Protein AF-A0A835R0I1-F1 (afdb_monomer_lite)

Sequence (153 aa):
MVRPHQVMLLQGRKLNYQVKEPNAEEEQQYVTLIRFTTDNPEGKATALLNWKLQAVEFLPEEDAVLVLLLNMAILRTISRIRREDVGDLLSRRRVREVGPGIRDWGSVILPSSSYHQFPHCKPWYWSKADEVLASAEANDWRSLNHRYTNIYG

Structure (mmCIF, N/CA/C/O backbone):
data_AF-A0A835R0I1-F1
#
_entry.id   AF-A0A835R0I1-F1
#
loop_
_atom_site.group_PDB
_atom_site.id
_atom_site.type_symbol
_atom_site.label_atom_id
_atom_site.label_alt_id
_atom_site.label_comp_id
_atom_site.label_asym_id
_atom_site.label_entity_id
_atom_site.label_seq_id
_atom_site.pdbx_PDB_ins_code
_atom_site.Cartn_x
_atom_site.Cartn_y
_atom_site.Cartn_z
_atom_site.occupancy
_atom_site.B_iso_or_equiv
_atom_site.auth_seq_id
_atom_site.auth_comp_id
_atom_site.auth_asym_id
_atom_site.auth_atom_id
_atom_site.pdbx_PDB_model_num
ATOM 1 N N . MET A 1 1 ? -2.301 -32.724 -7.201 1.00 49.56 1 MET A N 1
ATOM 2 C CA . MET A 1 1 ? -3.385 -31.721 -7.122 1.00 49.56 1 MET A CA 1
ATOM 3 C C . MET A 1 1 ? -2.729 -30.372 -6.851 1.00 49.56 1 MET A C 1
ATOM 5 O O . MET A 1 1 ? -2.241 -30.164 -5.749 1.00 49.56 1 MET A O 1
ATOM 9 N N . VAL A 1 2 ? -2.576 -29.527 -7.873 1.00 56.44 2 VAL A N 1
ATOM 10 C CA . VAL A 1 2 ? -1.925 -28.209 -7.742 1.00 56.44 2 VAL A CA 1
ATOM 11 C C . VAL A 1 2 ? -2.930 -27.267 -7.082 1.00 56.44 2 VAL A C 1
ATOM 13 O O . VAL A 1 2 ? -4.041 -27.121 -7.589 1.00 56.44 2 VAL A O 1
ATOM 16 N N . ARG A 1 3 ? -2.591 -26.681 -5.928 1.00 57.00 3 ARG A N 1
ATOM 17 C CA . ARG A 1 3 ? -3.447 -25.656 -5.314 1.00 57.00 3 ARG A CA 1
ATOM 18 C C . ARG A 1 3 ? -3.450 -24.422 -6.231 1.00 57.00 3 ARG A C 1
ATOM 20 O O . ARG A 1 3 ? -2.374 -24.029 -6.683 1.00 57.00 3 ARG A O 1
ATOM 27 N N . PRO A 1 4 ? -4.614 -23.825 -6.541 1.00 62.19 4 PRO A N 1
ATOM 28 C CA . PRO A 1 4 ? -4.648 -22.567 -7.278 1.00 62.19 4 PRO A CA 1
ATOM 29 C C . PRO A 1 4 ? -3.855 -21.505 -6.508 1.00 62.19 4 PRO A C 1
ATOM 31 O O . PRO A 1 4 ? -3.878 -21.494 -5.277 1.00 62.19 4 PRO A O 1
ATOM 34 N N . HIS A 1 5 ? -3.147 -20.633 -7.231 1.00 73.19 5 HIS A N 1
ATOM 35 C CA . HIS A 1 5 ? -2.429 -19.510 -6.628 1.00 73.19 5 HIS A CA 1
ATOM 36 C C . HIS A 1 5 ? -3.460 -18.594 -5.968 1.00 73.19 5 HIS A C 1
ATOM 38 O O . HIS A 1 5 ? -4.205 -17.888 -6.648 1.00 73.19 5 HIS A O 1
ATOM 44 N N . GLN A 1 6 ? -3.552 -18.672 -4.644 1.00 88.62 6 GLN A N 1
ATOM 45 C CA . GLN A 1 6 ? -4.536 -17.935 -3.868 1.00 88.62 6 GLN A CA 1
ATOM 46 C C . GLN A 1 6 ? -3.934 -16.605 -3.426 1.00 88.62 6 GLN A C 1
ATOM 48 O O . GLN A 1 6 ? -2.753 -16.512 -3.090 1.00 88.62 6 GLN A O 1
ATOM 53 N N . VAL A 1 7 ? -4.767 -15.572 -3.423 1.00 91.62 7 VAL A N 1
ATOM 54 C CA . VAL A 1 7 ? -4.408 -14.233 -2.967 1.00 91.62 7 VAL A CA 1
ATOM 55 C C . VAL A 1 7 ? -5.367 -13.842 -1.853 1.00 91.62 7 VAL A C 1
ATOM 57 O O . VAL A 1 7 ? -6.566 -14.110 -1.944 1.00 91.62 7 VAL A O 1
ATOM 60 N N . MET A 1 8 ? -4.846 -13.225 -0.798 1.00 94.06 8 MET A N 1
ATOM 61 C CA . MET A 1 8 ? -5.626 -12.759 0.342 1.00 94.06 8 MET A CA 1
ATOM 62 C C . MET A 1 8 ? -5.250 -11.325 0.697 1.00 94.06 8 MET A C 1
ATOM 64 O O . MET A 1 8 ? -4.084 -10.943 0.644 1.00 94.06 8 MET A O 1
ATOM 68 N N . LEU A 1 9 ? -6.257 -10.543 1.079 1.00 94.75 9 LEU A N 1
ATOM 69 C CA . LEU A 1 9 ? -6.096 -9.193 1.606 1.00 94.75 9 LEU A CA 1
ATOM 70 C C . LEU A 1 9 ? -6.449 -9.207 3.084 1.00 94.75 9 LEU A C 1
ATOM 72 O O . LEU A 1 9 ? -7.563 -9.582 3.445 1.00 94.75 9 LEU A O 1
ATOM 76 N N . LEU A 1 10 ? -5.509 -8.795 3.929 1.00 95.62 10 LEU A N 1
ATOM 77 C CA . LEU A 1 10 ? -5.726 -8.670 5.365 1.00 95.62 10 LEU A CA 1
ATOM 78 C C . LEU A 1 10 ? -5.619 -7.213 5.791 1.00 95.62 10 LEU A C 1
ATOM 80 O O . LEU A 1 10 ? -4.704 -6.509 5.381 1.00 95.62 10 LEU A O 1
ATOM 84 N N . GLN A 1 11 ? -6.532 -6.775 6.653 1.00 95.19 11 GLN A N 1
ATOM 85 C CA . GLN A 1 11 ? -6.436 -5.461 7.280 1.00 95.19 11 GLN A CA 1
ATOM 86 C C . GLN A 1 11 ? -5.249 -5.411 8.251 1.00 95.19 11 GLN A C 1
ATOM 88 O O . GLN A 1 11 ? -5.012 -6.360 9.005 1.00 95.19 11 GLN A O 1
ATOM 93 N N . GLY A 1 12 ? -4.546 -4.281 8.260 1.00 95.44 12 GLY A N 1
ATOM 94 C CA . GLY A 1 12 ? -3.348 -4.047 9.056 1.00 95.44 12 GLY A CA 1
ATOM 95 C C . GLY A 1 12 ? -2.070 -4.516 8.376 1.00 95.44 12 GLY A C 1
ATOM 96 O O . GLY A 1 12 ? -2.080 -5.162 7.326 1.00 95.44 12 GLY A O 1
ATOM 97 N N . ARG A 1 13 ? -0.954 -4.204 9.023 1.00 95.19 13 ARG A N 1
ATOM 98 C CA . ARG A 1 13 ? 0.379 -4.695 8.707 1.00 95.19 13 ARG A CA 1
ATOM 99 C C . ARG A 1 13 ? 0.536 -6.106 9.262 1.00 95.19 13 ARG A C 1
ATOM 101 O O . ARG A 1 13 ? 0.409 -6.336 10.467 1.00 95.19 13 ARG A O 1
ATOM 108 N N . LYS A 1 14 ? 0.770 -7.073 8.378 1.00 92.44 14 LYS A N 1
ATOM 109 C CA . LYS A 1 14 ? 0.873 -8.499 8.721 1.00 92.44 14 LYS A CA 1
ATOM 110 C C . LYS A 1 14 ? 2.203 -9.077 8.265 1.00 92.44 14 LYS A C 1
ATOM 112 O O . LYS A 1 14 ? 2.875 -8.509 7.405 1.00 92.44 14 LYS A O 1
ATOM 117 N N . LEU A 1 15 ? 2.544 -10.239 8.825 1.00 90.00 15 LEU A N 1
ATOM 118 C CA . LEU A 1 15 ? 3.772 -10.970 8.512 1.00 90.00 15 LEU A CA 1
ATOM 119 C C . LEU A 1 15 ? 4.994 -10.053 8.692 1.00 90.00 15 LEU A C 1
ATOM 121 O O . LEU A 1 15 ? 5.167 -9.463 9.755 1.00 90.00 15 LEU A O 1
ATOM 125 N N . ASN A 1 16 ? 5.797 -9.881 7.644 1.00 88.75 16 ASN A N 1
ATOM 126 C CA . ASN A 1 16 ? 7.037 -9.106 7.668 1.00 88.75 16 ASN A CA 1
ATOM 127 C C . ASN A 1 16 ? 6.827 -7.616 7.980 1.00 88.75 16 ASN A C 1
ATOM 129 O O . ASN A 1 16 ? 7.766 -6.946 8.396 1.00 88.75 16 ASN A O 1
ATOM 133 N N . TYR A 1 17 ? 5.608 -7.101 7.804 1.00 89.00 17 TYR A N 1
ATOM 134 C CA . TYR A 1 17 ? 5.268 -5.709 8.094 1.00 89.00 17 TYR A CA 1
ATOM 135 C C . TYR A 1 17 ? 4.786 -5.485 9.532 1.00 89.00 17 TYR A C 1
ATOM 137 O O . TYR A 1 17 ? 4.568 -4.344 9.938 1.00 89.00 17 TYR A O 1
ATOM 145 N N . GLN A 1 18 ? 4.577 -6.557 10.300 1.00 91.50 18 GLN A N 1
ATOM 146 C CA . GLN A 1 18 ? 3.969 -6.483 11.621 1.00 91.50 18 GLN A CA 1
ATOM 147 C C . GLN A 1 18 ? 4.847 -5.710 12.617 1.00 91.50 18 GLN A C 1
ATOM 149 O O . GLN A 1 18 ? 6.050 -5.936 12.729 1.00 91.50 18 GLN A O 1
ATOM 154 N N . VAL A 1 19 ? 4.221 -4.809 13.377 1.00 91.56 19 VAL A N 1
ATOM 155 C CA . VAL A 1 19 ? 4.886 -3.975 14.389 1.00 91.56 19 VAL A CA 1
ATOM 156 C C . VAL A 1 19 ? 4.622 -4.523 15.792 1.00 91.56 19 VAL A C 1
ATOM 158 O O . VAL A 1 19 ? 3.563 -5.093 16.047 1.00 91.56 19 VAL A O 1
ATOM 161 N N . LYS A 1 20 ? 5.597 -4.364 16.702 1.00 87.75 20 LYS A N 1
ATOM 162 C CA . LYS A 1 20 ? 5.546 -4.889 18.081 1.00 87.75 20 LYS A CA 1
ATOM 163 C C . LYS A 1 20 ? 4.400 -4.301 18.909 1.00 87.75 20 LYS A C 1
ATOM 165 O O . LYS A 1 20 ? 3.741 -5.035 19.633 1.00 87.75 20 LYS A O 1
ATOM 170 N N . GLU A 1 21 ? 4.160 -3.000 18.773 1.00 88.88 21 GLU A N 1
ATOM 171 C CA . GLU A 1 21 ? 3.109 -2.265 19.483 1.00 88.88 21 GLU A CA 1
ATOM 172 C C . GLU A 1 21 ? 2.207 -1.568 18.456 1.00 88.88 21 GLU A C 1
ATOM 174 O O . GLU A 1 21 ? 2.445 -0.417 18.090 1.00 88.88 21 GLU A O 1
ATOM 179 N N . PRO A 1 22 ? 1.219 -2.284 17.893 1.00 86.19 22 PRO A N 1
ATOM 180 C CA . PRO A 1 22 ? 0.356 -1.723 16.869 1.00 86.19 22 PRO A CA 1
ATOM 181 C C . PRO A 1 22 ? -0.692 -0.794 17.488 1.00 86.19 22 PRO A C 1
ATOM 183 O O . PRO A 1 22 ? -1.492 -1.207 18.328 1.00 86.19 22 PRO A O 1
ATOM 186 N N . ASN A 1 23 ? -0.748 0.447 17.011 1.00 92.44 23 ASN A N 1
ATOM 187 C CA . ASN A 1 23 ? -1.880 1.324 17.274 1.00 92.44 23 ASN A CA 1
ATOM 188 C C . ASN A 1 23 ? -3.071 0.894 16.400 1.00 92.44 23 ASN A C 1
ATOM 190 O O . ASN A 1 23 ? -2.994 0.930 15.171 1.00 92.44 23 ASN A O 1
ATOM 194 N N . ALA A 1 24 ? -4.183 0.502 17.025 1.00 90.88 24 ALA A N 1
ATOM 195 C CA . ALA A 1 24 ? -5.358 -0.016 16.325 1.00 90.88 24 ALA A CA 1
ATOM 196 C C . ALA A 1 24 ? -5.930 0.964 15.283 1.00 90.88 24 ALA A C 1
ATOM 198 O O . ALA A 1 24 ? -6.395 0.530 14.229 1.00 90.88 24 ALA A O 1
ATOM 199 N N . GLU A 1 25 ? -5.878 2.272 15.540 1.00 90.00 25 GLU A N 1
ATOM 200 C CA . GLU A 1 25 ? -6.372 3.290 14.602 1.00 90.00 25 GLU A CA 1
ATOM 201 C C . GLU A 1 25 ? -5.454 3.471 13.387 1.00 90.00 25 GLU A C 1
ATOM 203 O O . GLU A 1 25 ? -5.914 3.765 12.279 1.00 90.00 25 GLU A O 1
ATOM 208 N N . GLU A 1 26 ? -4.150 3.278 13.578 1.00 90.94 26 GLU A N 1
ATOM 209 C C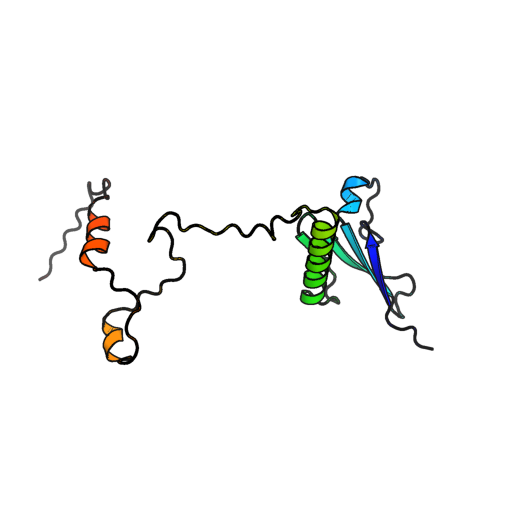A . GLU A 1 26 ? -3.172 3.302 12.492 1.00 90.94 26 GLU A CA 1
ATOM 210 C C . GLU A 1 26 ? -3.279 2.037 11.647 1.00 90.94 26 GLU A C 1
ATOM 212 O O . GLU A 1 26 ? -3.327 2.125 10.424 1.00 90.94 26 GLU A O 1
ATOM 217 N N . GLU A 1 27 ? -3.402 0.865 12.274 1.00 94.12 27 GLU A N 1
ATOM 218 C CA . GLU A 1 27 ? -3.528 -0.417 11.575 1.00 94.12 27 GLU A CA 1
ATOM 219 C C . GLU A 1 27 ? -4.744 -0.470 10.643 1.00 94.12 27 GLU A C 1
ATOM 221 O O . GLU A 1 27 ? -4.680 -1.083 9.578 1.00 94.12 27 GLU A O 1
ATOM 226 N N . GLN A 1 28 ? -5.837 0.226 10.972 1.00 92.88 28 GLN A N 1
ATOM 227 C CA . GLN A 1 28 ? -7.003 0.324 10.086 1.00 92.88 28 GLN A CA 1
ATOM 228 C C . GLN A 1 28 ? -6.683 0.949 8.721 1.00 92.88 28 GLN A C 1
ATOM 230 O O . GLN A 1 28 ? -7.417 0.710 7.759 1.00 92.88 28 GLN A O 1
ATOM 235 N N . GLN A 1 29 ? -5.619 1.749 8.637 1.00 93.56 29 GLN A N 1
ATOM 236 C CA . GLN A 1 29 ? -5.193 2.456 7.428 1.00 93.56 29 GLN A CA 1
ATOM 237 C C . GLN A 1 29 ? -4.365 1.569 6.493 1.00 93.56 29 GLN A C 1
ATOM 239 O O . GLN A 1 29 ? -4.163 1.923 5.332 1.00 93.56 29 GLN A O 1
ATOM 244 N N . TYR A 1 30 ? -3.914 0.416 6.989 1.00 96.00 30 TYR A N 1
ATOM 245 C CA . TYR A 1 30 ? -3.079 -0.518 6.252 1.00 96.00 30 TYR A CA 1
ATOM 246 C C . TYR A 1 30 ? -3.873 -1.725 5.754 1.00 96.00 30 TYR A C 1
ATOM 248 O O . TYR A 1 30 ? -4.817 -2.196 6.393 1.00 96.00 30 TYR A O 1
ATOM 256 N N . VAL A 1 31 ? -3.455 -2.257 4.612 1.00 96.94 31 VAL A N 1
ATOM 257 C CA . VAL A 1 31 ? -3.897 -3.540 4.065 1.00 96.94 31 VAL A CA 1
ATOM 258 C C . VAL A 1 31 ? -2.667 -4.284 3.559 1.00 96.94 31 VAL A C 1
ATOM 260 O O . VAL A 1 31 ? -1.871 -3.724 2.814 1.00 96.94 31 VAL A O 1
ATOM 263 N N . THR A 1 32 ? -2.510 -5.545 3.949 1.00 97.31 32 THR A N 1
ATOM 264 C CA . THR A 1 32 ? -1.429 -6.425 3.494 1.00 97.31 32 THR A CA 1
ATOM 265 C C . THR A 1 32 ? -1.956 -7.397 2.438 1.00 97.31 32 THR A C 1
ATOM 267 O O . THR A 1 32 ? -2.953 -8.087 2.668 1.00 97.31 32 THR A O 1
ATOM 270 N N . LEU A 1 33 ? -1.271 -7.478 1.296 1.00 95.56 33 LEU A N 1
ATOM 271 C CA . LEU A 1 33 ? -1.484 -8.471 0.244 1.00 95.56 33 LEU A CA 1
ATOM 272 C C . LEU A 1 33 ? -0.620 -9.703 0.518 1.00 95.56 33 LEU A C 1
ATOM 274 O O . LEU A 1 33 ? 0.594 -9.592 0.689 1.00 95.56 33 LEU A O 1
ATOM 278 N N . ILE A 1 34 ? -1.249 -10.876 0.542 1.00 95.25 34 ILE A N 1
ATOM 279 C CA . ILE A 1 34 ? -0.593 -12.156 0.808 1.00 95.25 34 ILE A CA 1
ATOM 280 C C . ILE A 1 34 ? -0.838 -13.100 -0.364 1.00 95.25 34 ILE A C 1
ATOM 282 O O . ILE A 1 34 ? -1.988 -13.335 -0.746 1.00 95.25 34 ILE A O 1
ATOM 286 N N . ARG A 1 35 ? 0.238 -13.675 -0.907 1.00 92.44 35 ARG A N 1
ATOM 287 C CA . ARG A 1 35 ? 0.178 -14.720 -1.934 1.00 92.44 35 ARG A CA 1
ATOM 288 C C . ARG A 1 35 ? 0.523 -16.080 -1.360 1.00 92.44 35 ARG A C 1
ATOM 290 O O . ARG A 1 35 ? 1.533 -16.236 -0.680 1.00 92.44 35 ARG A O 1
ATOM 297 N N . PHE A 1 36 ? -0.286 -17.069 -1.710 1.00 91.62 36 PHE A N 1
ATOM 298 C CA . PHE A 1 36 ? -0.040 -18.473 -1.415 1.00 91.62 36 PHE A CA 1
ATOM 299 C C . PHE A 1 36 ? 0.473 -19.157 -2.678 1.00 91.62 36 PHE A C 1
ATOM 301 O O . PHE A 1 36 ? -0.224 -19.210 -3.697 1.00 91.62 36 PHE A O 1
ATOM 308 N N . THR A 1 37 ? 1.696 -19.672 -2.608 1.00 89.12 37 THR A N 1
ATOM 309 C CA . THR A 1 37 ? 2.338 -20.431 -3.689 1.00 89.12 37 THR A CA 1
ATOM 310 C C . THR A 1 37 ? 2.687 -21.832 -3.201 1.00 89.12 37 THR A C 1
ATOM 312 O O . THR A 1 37 ? 2.569 -22.131 -2.012 1.00 89.12 37 THR A O 1
ATOM 315 N N . THR A 1 38 ? 3.111 -22.716 -4.106 1.00 87.88 38 THR A N 1
ATOM 316 C CA . THR A 1 38 ? 3.632 -24.040 -3.723 1.00 87.88 38 THR A CA 1
ATOM 317 C C . THR A 1 38 ? 4.826 -23.933 -2.782 1.00 87.88 38 THR A C 1
ATOM 319 O O . THR A 1 38 ? 4.950 -24.744 -1.870 1.00 87.88 38 THR A O 1
ATOM 322 N N . ASP A 1 39 ? 5.651 -22.904 -2.979 1.00 87.50 39 ASP A N 1
ATOM 323 C CA . ASP A 1 39 ? 6.881 -22.684 -2.216 1.00 87.50 39 ASP A CA 1
ATOM 324 C C . ASP A 1 39 ? 6.604 -21.994 -0.874 1.00 87.50 39 ASP A C 1
ATOM 326 O O . ASP A 1 39 ? 7.332 -22.201 0.090 1.00 87.50 39 ASP A O 1
ATOM 330 N N . ASN A 1 40 ? 5.526 -21.202 -0.795 1.00 86.81 40 ASN A N 1
ATOM 331 C CA . ASN A 1 40 ? 5.099 -20.493 0.413 1.00 86.81 40 ASN A CA 1
ATOM 332 C C . ASN A 1 40 ? 3.651 -20.875 0.776 1.00 86.81 40 ASN A C 1
ATOM 334 O O . ASN A 1 40 ? 2.728 -20.077 0.557 1.00 86.81 40 ASN A O 1
ATOM 338 N N . PRO A 1 41 ? 3.421 -22.083 1.328 1.00 87.19 41 PRO A N 1
ATOM 339 C CA . PRO A 1 41 ? 2.079 -22.564 1.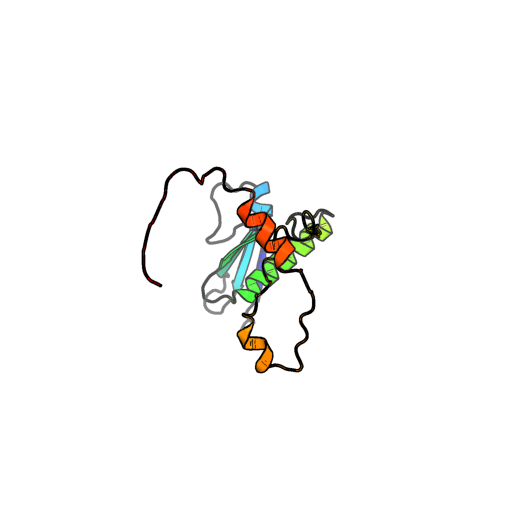656 1.00 87.19 41 PRO A CA 1
ATOM 340 C C . PRO A 1 41 ? 1.430 -21.810 2.826 1.00 87.19 41 PRO A C 1
ATOM 342 O O . PRO A 1 41 ? 0.205 -21.787 2.913 1.00 87.19 41 PRO A O 1
ATOM 345 N N . GLU A 1 42 ? 2.224 -21.183 3.700 1.00 87.25 42 GLU A N 1
ATOM 346 C CA . GLU A 1 42 ? 1.740 -20.338 4.807 1.00 87.25 42 GLU A CA 1
ATOM 347 C C . GLU A 1 42 ? 1.389 -18.907 4.363 1.00 87.25 42 GLU A C 1
ATOM 349 O O . GLU A 1 42 ? 0.780 -18.149 5.115 1.00 87.25 42 GLU A O 1
ATOM 354 N N . GLY A 1 43 ? 1.704 -18.559 3.112 1.00 90.50 43 GLY A N 1
ATOM 355 C CA . GLY A 1 43 ? 1.483 -17.237 2.542 1.00 90.50 43 GLY A CA 1
ATOM 356 C C . GLY A 1 43 ? 2.682 -16.308 2.728 1.00 90.50 43 GLY A C 1
ATOM 357 O O . GLY A 1 43 ? 3.258 -16.193 3.806 1.00 90.50 43 GLY A O 1
ATOM 358 N N . LYS A 1 44 ? 3.053 -15.606 1.657 1.00 93.00 44 LYS A N 1
ATOM 359 C CA . LYS A 1 44 ? 4.091 -14.568 1.651 1.00 93.00 44 LYS A CA 1
ATOM 360 C C . LYS A 1 44 ? 3.412 -13.207 1.539 1.00 93.00 44 LYS A C 1
ATOM 362 O O . LYS A 1 44 ? 2.606 -13.015 0.630 1.00 93.00 44 LYS A O 1
ATOM 367 N N . ALA A 1 45 ? 3.726 -12.267 2.434 1.00 94.81 45 ALA A N 1
ATOM 368 C CA . ALA A 1 45 ? 3.338 -10.869 2.241 1.00 94.81 45 ALA A CA 1
ATOM 369 C C . ALA A 1 45 ? 4.123 -10.306 1.056 1.00 94.81 45 ALA A C 1
ATOM 371 O O . ALA A 1 45 ? 5.354 -10.323 1.068 1.00 94.81 45 ALA A O 1
ATOM 372 N N . THR A 1 46 ? 3.412 -9.847 0.034 1.00 95.25 46 THR A N 1
ATOM 373 C CA . THR A 1 46 ? 4.015 -9.365 -1.214 1.00 95.25 46 THR A CA 1
ATOM 374 C C . THR A 1 46 ? 3.754 -7.891 -1.479 1.00 95.25 46 THR A C 1
ATOM 376 O O . THR A 1 46 ? 4.494 -7.285 -2.248 1.00 95.25 46 THR A O 1
ATOM 379 N N . ALA A 1 47 ? 2.754 -7.298 -0.823 1.00 96.44 47 ALA A N 1
ATOM 380 C CA . ALA A 1 47 ? 2.547 -5.857 -0.834 1.00 96.44 47 ALA A CA 1
ATOM 381 C C . ALA A 1 47 ? 1.923 -5.355 0.472 1.00 96.44 47 ALA A C 1
ATOM 383 O O . ALA A 1 47 ? 1.160 -6.064 1.133 1.00 96.44 47 ALA A O 1
ATOM 384 N N . LEU A 1 48 ? 2.206 -4.100 0.798 1.00 97.06 48 LEU A N 1
ATOM 385 C CA . LEU A 1 48 ? 1.582 -3.325 1.855 1.00 97.06 48 LEU A CA 1
ATOM 386 C C . LEU A 1 48 ? 1.000 -2.045 1.253 1.00 97.06 48 LEU A C 1
ATOM 388 O O . LEU A 1 48 ? 1.683 -1.295 0.560 1.00 97.06 48 LEU A O 1
ATOM 392 N N . LEU A 1 49 ? -0.270 -1.781 1.539 1.00 96.25 49 LEU A N 1
ATOM 393 C CA . LEU A 1 49 ? -0.989 -0.612 1.057 1.00 96.25 49 LEU A CA 1
ATOM 394 C C . LEU A 1 49 ? -1.416 0.243 2.247 1.00 96.25 49 LEU A C 1
ATOM 396 O O . LEU A 1 49 ? -2.029 -0.271 3.180 1.00 96.25 49 LEU A O 1
ATOM 400 N N . ASN A 1 50 ? -1.138 1.544 2.205 1.00 94.69 50 ASN A N 1
ATOM 401 C CA . ASN A 1 50 ? -1.742 2.533 3.088 1.00 94.69 50 ASN A CA 1
ATOM 402 C C . ASN A 1 50 ? -2.754 3.351 2.283 1.00 94.69 50 ASN A C 1
ATOM 404 O O . ASN A 1 50 ? -2.392 4.250 1.517 1.00 94.69 50 ASN A O 1
ATOM 408 N N . TRP A 1 51 ? -4.037 3.049 2.470 1.00 91.56 51 TRP A N 1
ATOM 409 C CA . TRP A 1 51 ? -5.101 3.693 1.704 1.00 91.56 51 TRP A CA 1
ATOM 410 C C . TRP A 1 51 ? -5.355 5.136 2.155 1.00 91.56 51 TRP A C 1
ATOM 412 O O . TRP A 1 51 ? -5.929 5.910 1.397 1.00 91.56 51 TRP A O 1
ATOM 422 N N . LYS A 1 52 ? -4.928 5.541 3.356 1.00 88.81 52 LYS A N 1
ATOM 423 C CA . LYS A 1 52 ? -5.099 6.924 3.828 1.00 88.81 52 LYS A CA 1
ATOM 424 C C . LYS A 1 52 ? -4.003 7.843 3.291 1.00 88.81 52 LYS A C 1
ATOM 426 O O . LYS A 1 52 ? -4.296 8.935 2.826 1.00 88.81 52 LYS A O 1
ATOM 431 N N . LEU A 1 53 ? -2.751 7.389 3.334 1.00 89.81 53 LEU A N 1
ATOM 432 C CA . LEU A 1 53 ? -1.588 8.131 2.833 1.00 89.81 53 LEU A CA 1
ATOM 433 C C . LEU A 1 53 ? -1.351 7.941 1.329 1.00 89.81 53 LEU A C 1
ATOM 435 O O . LEU A 1 53 ? -0.466 8.584 0.776 1.00 89.81 53 LEU A O 1
ATOM 439 N N . GLN A 1 54 ? -2.112 7.054 0.677 1.00 90.06 54 GLN A N 1
ATOM 440 C CA . GLN A 1 54 ? -1.924 6.686 -0.731 1.00 90.06 54 GLN A CA 1
ATOM 441 C C . GLN A 1 54 ? -0.500 6.189 -1.037 1.00 90.06 54 GLN A C 1
ATOM 443 O O . GLN A 1 54 ? 0.029 6.397 -2.125 1.00 90.06 54 GLN A O 1
ATOM 448 N N . ALA A 1 55 ? 0.105 5.496 -0.072 1.00 91.06 55 ALA A N 1
ATOM 449 C CA . ALA A 1 55 ? 1.433 4.909 -0.191 1.00 91.06 55 ALA A CA 1
ATOM 450 C C . ALA A 1 55 ? 1.323 3.393 -0.377 1.00 91.06 55 ALA A C 1
ATOM 452 O O . ALA A 1 55 ? 0.496 2.743 0.265 1.00 91.06 55 ALA A O 1
ATOM 453 N N . VAL A 1 56 ? 2.162 2.831 -1.244 1.00 94.50 56 VAL A N 1
ATOM 454 C CA . VAL A 1 56 ? 2.237 1.389 -1.489 1.00 94.50 56 VAL A CA 1
ATOM 455 C C . VAL A 1 56 ? 3.690 0.935 -1.475 1.00 94.50 56 VAL A C 1
ATOM 457 O O . VAL A 1 56 ? 4.568 1.620 -1.994 1.00 94.50 56 VAL A O 1
ATOM 460 N N . GLU A 1 57 ? 3.925 -0.235 -0.900 1.00 94.56 57 GLU A N 1
ATOM 461 C CA . GLU A 1 57 ? 5.191 -0.957 -0.941 1.00 94.56 57 GLU A CA 1
ATOM 462 C C . GLU A 1 57 ? 4.901 -2.362 -1.470 1.00 94.56 57 GLU A C 1
ATOM 464 O O . GLU A 1 57 ? 3.927 -2.983 -1.051 1.00 94.56 57 GLU A O 1
ATOM 469 N N . PHE A 1 58 ? 5.688 -2.866 -2.416 1.00 95.50 58 PHE A N 1
ATOM 470 C CA . PHE A 1 58 ? 5.484 -4.200 -2.976 1.00 95.50 58 PHE A CA 1
ATOM 471 C C . PHE A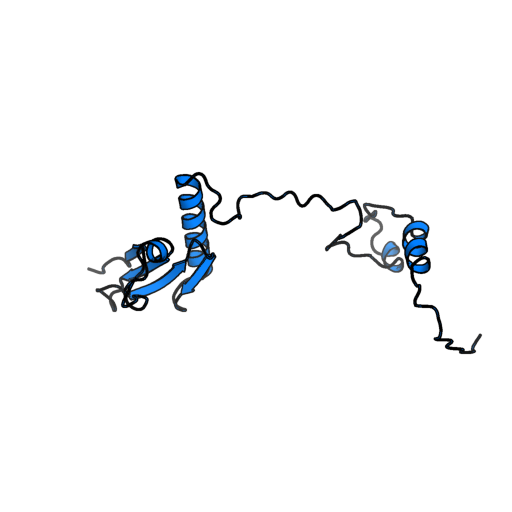 1 58 ? 6.794 -4.802 -3.474 1.00 95.50 58 PHE A C 1
ATOM 473 O O . PHE A 1 58 ? 7.747 -4.093 -3.797 1.00 95.50 58 PHE A O 1
ATOM 480 N N . LEU A 1 59 ? 6.833 -6.130 -3.509 1.00 93.12 59 LEU A N 1
ATOM 481 C CA . LEU A 1 59 ? 7.962 -6.894 -4.019 1.00 93.12 59 LEU A CA 1
ATOM 482 C C . LEU A 1 59 ? 7.987 -6.874 -5.560 1.00 93.12 59 LEU A C 1
ATOM 484 O O . LEU A 1 59 ? 6.928 -6.748 -6.175 1.00 93.12 59 LEU A O 1
ATOM 488 N N . PRO A 1 60 ? 9.157 -7.024 -6.210 1.00 92.50 60 PRO A N 1
ATOM 489 C CA . PRO A 1 60 ? 9.276 -6.941 -7.671 1.00 92.50 60 PRO A CA 1
ATOM 490 C C . PRO A 1 60 ? 8.468 -8.002 -8.435 1.00 92.50 60 PRO A C 1
ATOM 492 O O . PRO A 1 60 ? 8.263 -7.863 -9.637 1.00 92.50 60 PRO A O 1
ATOM 495 N N . GLU A 1 61 ? 8.017 -9.062 -7.764 1.00 89.81 61 GLU A N 1
ATOM 496 C CA . GLU A 1 61 ? 7.137 -10.083 -8.332 1.00 89.81 61 GLU A CA 1
ATOM 497 C C . GLU A 1 61 ? 5.686 -9.598 -8.534 1.00 89.81 61 GLU A C 1
ATOM 499 O O . GLU A 1 61 ? 4.923 -10.253 -9.245 1.00 89.81 61 GLU A O 1
ATOM 504 N N . GLU A 1 62 ? 5.279 -8.487 -7.908 1.00 91.62 62 GLU A N 1
ATOM 505 C CA . GLU A 1 62 ? 3.945 -7.906 -8.087 1.00 91.62 62 GLU A CA 1
ATOM 506 C C . GLU A 1 62 ? 3.872 -6.950 -9.279 1.00 91.62 62 GLU A C 1
ATOM 508 O O . GLU A 1 62 ? 4.800 -6.202 -9.585 1.00 91.62 62 GLU A O 1
ATOM 513 N N . ASP A 1 63 ? 2.700 -6.914 -9.911 1.00 94.31 63 ASP A N 1
ATOM 514 C CA . ASP A 1 63 ? 2.393 -5.917 -10.930 1.00 94.31 63 ASP A CA 1
ATOM 515 C C . ASP A 1 63 ? 2.041 -4.575 -10.265 1.00 94.31 63 ASP A C 1
ATOM 517 O O . ASP A 1 63 ? 1.059 -4.454 -9.525 1.00 94.31 63 ASP A O 1
ATOM 521 N N . ALA A 1 64 ? 2.842 -3.547 -10.552 1.00 93.75 64 ALA A N 1
ATOM 522 C CA . ALA A 1 64 ? 2.675 -2.215 -9.977 1.00 93.75 64 ALA A CA 1
ATOM 523 C C . ALA A 1 64 ? 1.304 -1.595 -10.300 1.00 93.75 64 ALA A C 1
ATOM 525 O O . ALA A 1 64 ? 0.692 -0.953 -9.445 1.00 93.75 64 ALA A O 1
ATOM 526 N N . VAL A 1 65 ? 0.802 -1.792 -11.523 1.00 95.19 65 VAL A N 1
ATOM 527 C CA . VAL A 1 65 ? -0.492 -1.252 -11.957 1.00 95.19 65 VAL A CA 1
ATOM 528 C C . VAL A 1 65 ? -1.617 -1.938 -11.193 1.00 95.19 65 VAL A C 1
ATOM 530 O O . VAL A 1 65 ? -2.522 -1.261 -10.707 1.00 95.19 65 VAL A O 1
ATOM 533 N N . LEU A 1 66 ? -1.543 -3.258 -11.013 1.00 93.50 66 LEU A N 1
ATOM 534 C CA . LEU A 1 66 ? -2.509 -4.010 -10.216 1.00 93.50 66 LEU A CA 1
ATOM 535 C C . LEU A 1 66 ? -2.559 -3.514 -8.764 1.00 93.50 66 LEU A C 1
ATOM 537 O O . LEU A 1 66 ? -3.650 -3.268 -8.245 1.00 93.50 66 LEU A O 1
ATOM 541 N N . VAL A 1 67 ? -1.402 -3.343 -8.117 1.00 94.94 67 VAL A N 1
ATOM 542 C CA . VAL A 1 67 ? -1.313 -2.881 -6.719 1.00 94.94 67 VAL A CA 1
ATOM 543 C C . VAL A 1 67 ? -1.883 -1.467 -6.572 1.00 94.94 67 VAL A C 1
ATOM 545 O O . VAL A 1 67 ? -2.657 -1.202 -5.648 1.00 94.94 67 VAL A O 1
ATOM 548 N N . LEU A 1 68 ? -1.576 -0.566 -7.509 1.00 94.19 68 LEU A N 1
ATOM 549 C CA . LEU A 1 68 ? -2.118 0.795 -7.517 1.00 94.19 68 LEU A CA 1
ATOM 550 C C . LEU A 1 68 ? -3.634 0.814 -7.744 1.00 94.19 68 LEU A C 1
ATOM 552 O O . LEU A 1 68 ? -4.358 1.494 -7.016 1.00 94.19 68 LEU A O 1
ATOM 556 N N . LEU A 1 69 ? -4.137 0.044 -8.714 1.00 95.38 69 LEU A N 1
ATOM 557 C CA . LEU A 1 69 ? -5.575 -0.076 -8.974 1.00 95.38 69 LEU A CA 1
ATOM 558 C C . LEU A 1 69 ? -6.317 -0.631 -7.761 1.00 95.38 69 LEU A C 1
ATOM 560 O O . LEU A 1 69 ? -7.397 -0.144 -7.422 1.00 95.38 69 LEU A O 1
ATOM 564 N N . LEU A 1 70 ? -5.725 -1.612 -7.082 1.00 95.12 70 LEU A N 1
ATOM 565 C CA . LEU A 1 70 ? -6.265 -2.158 -5.850 1.00 95.12 70 LEU A CA 1
ATOM 566 C C . LEU A 1 70 ? -6.319 -1.093 -4.745 1.00 95.12 70 LEU A C 1
ATOM 568 O O . LEU A 1 70 ? -7.364 -0.947 -4.111 1.00 95.12 70 LEU A O 1
ATOM 5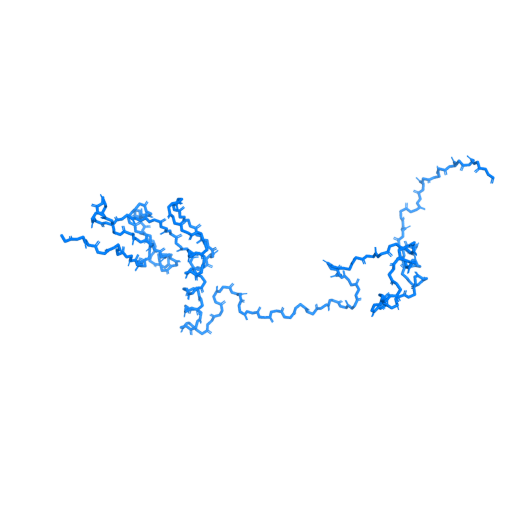72 N N . ASN A 1 71 ? -5.254 -0.307 -4.551 1.00 94.25 71 ASN A N 1
ATOM 573 C CA . ASN A 1 71 ? -5.250 0.789 -3.576 1.00 94.25 71 ASN A CA 1
ATOM 574 C C . ASN A 1 71 ? -6.365 1.806 -3.857 1.00 94.25 71 ASN A C 1
ATOM 576 O O . ASN A 1 71 ? -7.106 2.201 -2.957 1.00 94.25 71 ASN A O 1
ATOM 580 N N . MET A 1 72 ? -6.528 2.185 -5.127 1.00 93.31 72 MET A N 1
ATOM 581 C CA . MET A 1 72 ? -7.570 3.114 -5.563 1.00 93.31 72 MET A CA 1
ATOM 582 C C . MET A 1 72 ? -8.973 2.534 -5.372 1.00 93.31 72 MET A C 1
ATOM 584 O O . MET A 1 72 ? -9.889 3.249 -4.963 1.00 93.31 72 MET A O 1
ATOM 588 N N . ALA A 1 73 ? -9.160 1.239 -5.638 1.00 94.38 73 ALA A N 1
ATOM 589 C CA . ALA A 1 73 ? -10.422 0.551 -5.398 1.00 94.38 73 ALA A CA 1
ATOM 590 C C . ALA A 1 73 ? -10.765 0.513 -3.900 1.00 94.38 73 ALA A C 1
ATOM 592 O O . ALA A 1 73 ? -11.916 0.772 -3.534 1.00 94.38 73 ALA A O 1
ATOM 593 N N . ILE A 1 74 ? -9.775 0.254 -3.038 1.00 93.38 74 ILE A N 1
ATOM 594 C CA . ILE A 1 74 ? -9.920 0.292 -1.578 1.00 93.38 74 ILE A CA 1
ATOM 595 C C . ILE A 1 74 ? -10.292 1.705 -1.130 1.00 93.38 74 ILE A C 1
ATOM 597 O O . ILE A 1 74 ? -11.336 1.872 -0.500 1.00 93.38 74 ILE A O 1
ATOM 601 N N . LEU A 1 75 ? -9.517 2.724 -1.515 1.00 91.62 75 LEU A N 1
ATOM 602 C CA . LEU A 1 75 ? -9.802 4.121 -1.181 1.00 91.62 75 LEU A CA 1
ATOM 603 C C . LEU A 1 75 ? -11.221 4.505 -1.604 1.00 91.62 75 LEU A C 1
ATOM 605 O O . LEU A 1 75 ? -12.006 4.967 -0.782 1.00 91.62 75 LEU A O 1
ATOM 609 N N . ARG A 1 76 ? -11.585 4.268 -2.870 1.00 90.50 76 ARG A N 1
ATOM 610 C CA . ARG A 1 76 ? -12.915 4.604 -3.395 1.00 90.50 76 ARG A CA 1
ATOM 611 C C . ARG A 1 76 ? -14.026 3.904 -2.616 1.00 90.50 76 ARG A C 1
ATOM 613 O O . ARG A 1 76 ? -15.074 4.501 -2.367 1.00 90.50 76 ARG A O 1
ATOM 620 N N . THR A 1 77 ? -13.813 2.646 -2.239 1.00 92.38 77 THR A N 1
ATOM 621 C CA . THR A 1 77 ? -14.777 1.868 -1.456 1.00 92.38 77 THR A CA 1
ATOM 622 C C . THR A 1 77 ? -14.923 2.435 -0.047 1.00 92.38 77 THR A C 1
ATOM 624 O O . THR A 1 77 ? -16.049 2.625 0.410 1.00 92.38 77 THR A O 1
ATOM 627 N N . ILE A 1 78 ? -13.813 2.770 0.612 1.00 90.94 78 ILE A N 1
ATOM 628 C CA . ILE A 1 78 ? -13.802 3.356 1.955 1.00 90.94 78 ILE A CA 1
ATOM 629 C C . ILE A 1 78 ? -14.445 4.742 1.950 1.00 90.94 78 ILE A C 1
ATOM 631 O O . ILE A 1 78 ? -15.325 4.986 2.773 1.00 90.94 78 ILE A O 1
ATOM 635 N N . SER A 1 79 ? -14.102 5.607 0.992 1.00 89.06 79 SER A N 1
ATOM 636 C CA . SER A 1 79 ? -14.731 6.923 0.832 1.00 89.06 79 SER A CA 1
ATOM 637 C C . SER A 1 79 ? -16.242 6.800 0.638 1.00 89.06 79 SER A C 1
ATOM 639 O O . SER A 1 79 ? -17.028 7.523 1.249 1.00 89.06 79 SER A O 1
ATOM 641 N N . ARG A 1 80 ? -16.684 5.812 -0.154 1.00 88.00 80 ARG A N 1
ATOM 642 C CA . ARG A 1 80 ? -18.113 5.538 -0.349 1.00 88.00 80 ARG A CA 1
ATOM 643 C C . ARG A 1 80 ? -18.797 5.073 0.938 1.00 88.00 80 ARG A C 1
ATOM 645 O O . ARG A 1 80 ? -19.897 5.536 1.225 1.00 88.00 80 ARG A O 1
ATOM 652 N N . ILE A 1 81 ? -18.178 4.160 1.690 1.00 90.88 81 ILE A N 1
ATOM 653 C CA . ILE A 1 81 ? -18.734 3.630 2.947 1.00 90.88 81 ILE A CA 1
ATOM 654 C C . ILE A 1 81 ? -18.805 4.731 4.012 1.00 90.88 81 ILE A C 1
ATOM 656 O O . ILE A 1 81 ? -19.825 4.856 4.685 1.00 90.88 81 ILE A O 1
ATOM 660 N N . ARG A 1 82 ? -17.755 5.550 4.132 1.00 86.94 82 ARG A N 1
ATOM 661 C CA . ARG A 1 82 ? -17.673 6.651 5.102 1.00 86.94 82 ARG A CA 1
ATOM 662 C C . ARG A 1 82 ? -18.473 7.890 4.705 1.00 86.94 82 ARG A C 1
ATOM 664 O O . ARG A 1 82 ? -18.712 8.732 5.556 1.00 86.94 82 ARG A O 1
ATOM 671 N N . ARG A 1 83 ? -18.926 7.985 3.447 1.00 85.31 83 ARG A N 1
ATOM 672 C CA . ARG A 1 83 ? -19.571 9.183 2.869 1.00 85.31 83 ARG A CA 1
ATOM 673 C C . ARG A 1 83 ? -18.698 10.440 2.977 1.00 85.31 83 ARG A C 1
ATOM 675 O O . ARG A 1 83 ? -19.209 11.553 3.029 1.00 85.31 83 ARG A O 1
ATOM 682 N N . GLU A 1 84 ? -17.388 10.243 2.970 1.00 83.38 84 GLU A N 1
ATOM 683 C CA . GLU A 1 84 ? -16.371 11.279 3.111 1.00 83.38 84 GLU A CA 1
ATOM 684 C C . GLU A 1 84 ? -15.315 11.063 2.031 1.00 83.38 84 GLU A C 1
ATOM 686 O O . GLU A 1 84 ? -14.978 9.922 1.707 1.00 83.38 84 GLU A O 1
ATOM 691 N N . ASP A 1 85 ? -14.776 12.141 1.464 1.00 78.12 85 ASP A N 1
ATOM 692 C CA . ASP A 1 85 ? -13.666 12.032 0.520 1.00 78.12 85 ASP A CA 1
ATOM 693 C C . ASP A 1 85 ? -12.337 11.910 1.270 1.00 78.12 85 ASP A C 1
ATOM 695 O O . ASP A 1 85 ? -11.597 12.876 1.435 1.00 78.12 85 ASP A O 1
ATOM 699 N N . VAL A 1 86 ? -12.048 10.705 1.764 1.00 79.56 86 VAL A N 1
ATOM 700 C CA . VAL A 1 86 ? -10.898 10.480 2.655 1.00 79.56 86 VAL A CA 1
ATOM 701 C C . VAL A 1 86 ? -9.550 10.679 1.950 1.00 79.56 86 VAL A C 1
ATOM 703 O O . VAL A 1 86 ? -8.540 10.891 2.613 1.00 79.56 86 VAL A O 1
ATOM 706 N N . GLY A 1 87 ? -9.531 10.622 0.616 1.00 69.69 87 GLY A N 1
ATOM 707 C CA . GLY A 1 87 ? -8.330 10.867 -0.182 1.00 69.69 87 GLY A CA 1
ATOM 708 C C . GLY A 1 87 ? -8.240 12.276 -0.763 1.00 69.69 87 GLY A C 1
ATOM 709 O O . GLY A 1 87 ? -7.259 12.554 -1.442 1.00 69.69 87 GLY A O 1
ATOM 710 N N . ASP A 1 88 ? -9.259 13.125 -0.574 1.00 69.44 88 ASP A N 1
ATOM 711 C CA . ASP A 1 88 ? -9.423 14.408 -1.286 1.00 69.44 88 ASP A CA 1
ATOM 712 C C . ASP A 1 88 ? -9.253 14.281 -2.823 1.00 69.44 88 ASP A C 1
ATOM 714 O O . ASP A 1 88 ? -8.922 15.234 -3.526 1.00 69.44 88 ASP A O 1
ATOM 718 N N . LEU A 1 89 ? -9.445 13.068 -3.365 1.00 63.62 89 LEU A N 1
ATOM 719 C CA . LEU A 1 89 ? -9.261 12.748 -4.787 1.00 63.62 89 LEU A CA 1
ATOM 720 C C . LEU A 1 89 ? -10.564 12.904 -5.580 1.00 63.62 89 LEU A C 1
ATOM 722 O O . LEU A 1 89 ? -10.547 12.937 -6.812 1.00 63.62 89 LEU A O 1
ATOM 726 N N . LEU A 1 90 ? -11.706 12.942 -4.892 1.00 55.38 90 LEU A N 1
ATOM 727 C CA . LEU A 1 90 ? -13.038 13.104 -5.471 1.00 55.38 90 LEU A CA 1
ATOM 728 C C . LEU A 1 90 ? -13.538 14.546 -5.363 1.00 55.38 90 LEU A C 1
ATOM 730 O O . LEU A 1 90 ? -14.542 14.892 -5.998 1.00 55.38 90 LEU A O 1
ATOM 734 N N . SER A 1 91 ? -12.833 15.409 -4.629 1.00 54.41 91 SER A N 1
ATOM 735 C CA . SER A 1 91 ? -13.026 16.842 -4.702 1.00 54.41 91 SER A CA 1
ATOM 736 C C . SER A 1 91 ? -12.604 17.287 -6.102 1.00 54.41 91 SER A C 1
ATOM 738 O O . SER A 1 91 ? -11.447 17.518 -6.449 1.00 54.41 91 SER A O 1
ATOM 740 N N . ARG A 1 92 ? -13.594 17.389 -6.996 1.00 51.59 92 ARG A N 1
ATOM 741 C CA . ARG A 1 92 ? -13.422 18.084 -8.269 1.00 51.59 92 ARG A CA 1
ATOM 742 C C . ARG A 1 92 ? -13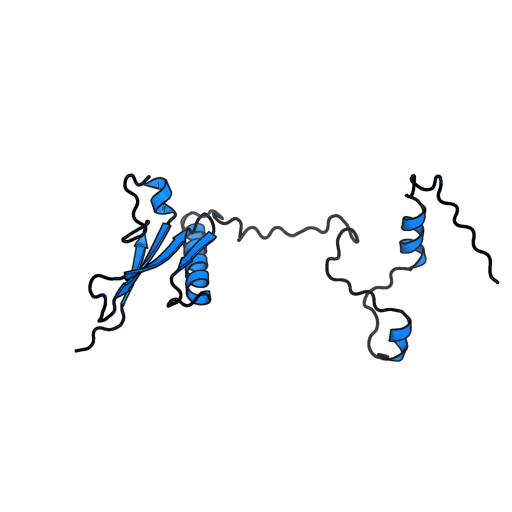.257 19.561 -7.939 1.00 51.59 92 ARG A C 1
ATOM 744 O O . ARG A 1 92 ? -14.188 20.351 -8.102 1.00 51.59 92 ARG A O 1
ATOM 751 N N . ARG A 1 93 ? -12.070 19.952 -7.473 1.00 51.12 93 ARG A N 1
ATOM 752 C CA . ARG A 1 93 ? -11.666 21.346 -7.418 1.00 51.12 93 ARG A CA 1
ATOM 753 C C . ARG A 1 93 ? -11.636 21.786 -8.870 1.00 51.12 93 ARG A C 1
ATOM 755 O O . ARG A 1 93 ? -10.688 21.505 -9.597 1.00 51.12 93 ARG A O 1
ATOM 762 N N . ARG A 1 94 ? -12.716 22.421 -9.343 1.00 47.47 94 ARG A N 1
ATOM 763 C CA . ARG A 1 94 ? -12.614 23.237 -10.551 1.00 47.47 94 ARG A CA 1
ATOM 764 C C . ARG A 1 94 ? -11.485 24.199 -10.230 1.00 47.47 94 ARG A C 1
ATOM 766 O O . ARG A 1 94 ? -11.657 25.070 -9.378 1.00 47.47 94 ARG A O 1
ATOM 773 N N . VAL A 1 95 ? -10.333 23.996 -10.856 1.00 52.94 95 VAL A N 1
ATOM 774 C CA . VAL A 1 95 ? -9.328 25.036 -10.972 1.00 52.94 95 VAL A CA 1
ATOM 775 C C . VAL A 1 95 ? -10.049 26.115 -11.763 1.00 52.94 95 VAL A C 1
ATOM 777 O O . VAL A 1 95 ? -10.131 26.059 -12.984 1.00 52.94 95 VAL A O 1
ATOM 780 N N . ARG A 1 96 ? -10.733 27.019 -11.057 1.00 48.22 96 ARG A N 1
ATOM 781 C CA . ARG A 1 96 ? -11.081 28.300 -11.642 1.00 48.22 96 ARG A CA 1
ATOM 782 C C . ARG A 1 96 ? -9.728 28.870 -12.024 1.00 48.22 96 ARG A C 1
ATOM 784 O O . ARG A 1 96 ? -8.892 29.071 -11.143 1.00 48.22 96 ARG A O 1
ATOM 791 N N . GLU A 1 97 ? -9.500 29.042 -13.322 1.00 48.88 97 GLU A N 1
ATOM 792 C CA . GLU A 1 97 ? -8.502 29.993 -13.789 1.00 48.88 97 GLU A CA 1
ATOM 793 C C . GLU A 1 97 ? -8.600 31.226 -12.894 1.00 48.88 97 GLU A C 1
ATOM 795 O O . GLU A 1 97 ? -9.700 31.717 -12.618 1.00 48.88 97 GLU A O 1
ATOM 800 N N . VAL A 1 98 ? -7.462 31.706 -12.402 1.00 51.41 98 VAL A N 1
ATOM 801 C CA . VAL A 1 98 ? -7.375 32.868 -11.500 1.00 51.41 98 VAL A CA 1
ATOM 802 C C . VAL A 1 98 ? -7.677 34.177 -12.270 1.00 51.41 98 VAL A C 1
ATOM 804 O O . VAL A 1 98 ? -7.306 35.268 -11.871 1.00 51.41 98 VAL A O 1
ATOM 807 N N . GLY A 1 99 ? -8.416 34.081 -13.373 1.00 54.25 99 GLY A N 1
ATOM 808 C CA . GLY A 1 99 ? -8.519 35.066 -14.434 1.00 54.25 99 GLY A CA 1
ATOM 809 C C . GLY A 1 99 ? -7.855 34.533 -15.709 1.00 54.25 99 GLY A C 1
ATOM 810 O O . GLY A 1 99 ? -6.896 33.756 -15.617 1.00 54.25 99 GLY A O 1
ATOM 811 N N . PRO A 1 100 ? -8.365 34.911 -16.892 1.00 49.47 100 PRO A N 1
ATOM 812 C CA . PRO A 1 100 ? -7.731 34.562 -18.158 1.00 49.47 100 PRO A CA 1
ATOM 813 C C . PRO A 1 100 ? -6.270 35.051 -18.173 1.00 49.47 100 PRO A C 1
ATOM 815 O O . PRO A 1 100 ? -5.997 36.197 -17.821 1.00 49.47 100 PRO A O 1
ATOM 818 N N . GLY A 1 101 ? -5.333 34.175 -18.556 1.00 57.03 101 GLY A N 1
ATOM 819 C CA . GLY A 1 101 ? -3.935 34.530 -18.848 1.00 57.03 101 GLY A CA 1
ATOM 820 C C . GLY A 1 101 ? -2.896 34.347 -17.732 1.00 57.03 101 GLY A C 1
ATOM 821 O O . GLY A 1 101 ? -1.718 34.586 -17.975 1.00 57.03 101 GLY A O 1
ATOM 822 N N . ILE A 1 102 ? -3.263 33.910 -16.520 1.00 51.19 102 ILE A N 1
ATOM 823 C CA . ILE A 1 102 ? -2.290 33.823 -15.406 1.00 51.19 102 ILE A CA 1
ATOM 824 C C . ILE A 1 102 ? -1.497 32.506 -15.375 1.00 51.19 102 ILE A C 1
ATOM 826 O O . ILE A 1 102 ? -0.425 32.469 -14.768 1.00 51.19 102 ILE A O 1
ATOM 830 N N . ARG A 1 103 ? -1.965 31.414 -16.004 1.00 54.16 103 ARG A N 1
ATOM 831 C CA . ARG A 1 103 ? -1.199 30.151 -16.018 1.00 54.16 103 ARG A CA 1
ATOM 832 C C . ARG A 1 103 ? -1.652 29.135 -17.070 1.00 54.16 103 ARG A C 1
ATOM 834 O O . ARG A 1 103 ? -2.153 28.062 -16.73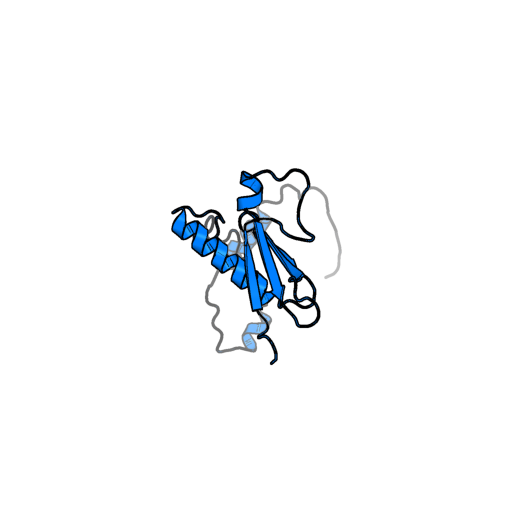5 1.00 54.16 103 ARG A O 1
ATOM 841 N N . ASP A 1 104 ? -1.393 29.444 -18.334 1.00 53.41 104 ASP A N 1
ATOM 842 C CA . ASP A 1 104 ? -1.529 28.486 -19.434 1.00 53.41 104 ASP A CA 1
ATOM 843 C C . ASP A 1 104 ? -0.322 27.535 -19.442 1.00 53.41 104 ASP A C 1
ATOM 845 O O . ASP A 1 104 ? 0.642 27.728 -20.177 1.00 53.41 104 ASP A O 1
ATOM 849 N N . TRP A 1 105 ? -0.347 26.481 -18.624 1.00 55.31 105 TRP A N 1
ATOM 850 C CA . TRP A 1 105 ? 0.709 25.448 -18.583 1.00 55.31 105 TRP A CA 1
ATOM 851 C C . TRP A 1 105 ? 0.766 24.551 -19.840 1.00 55.31 105 TRP A C 1
ATOM 853 O O . TRP A 1 105 ? 1.196 23.402 -19.769 1.00 55.31 105 TRP A O 1
ATOM 863 N N . GLY A 1 106 ? 0.321 25.037 -20.999 1.00 54.53 106 GLY A N 1
ATOM 864 C CA . GLY A 1 106 ? 0.232 24.223 -22.210 1.00 54.53 106 GLY A CA 1
ATOM 865 C C . GLY A 1 106 ? 0.059 24.974 -23.528 1.00 54.53 106 GLY A C 1
ATOM 866 O O . GLY A 1 106 ? -0.237 24.325 -24.529 1.00 54.53 106 GLY A O 1
ATOM 867 N N . SER A 1 107 ? 0.227 26.299 -23.579 1.00 53.81 107 SER A N 1
ATOM 868 C CA . SER A 1 107 ? 0.207 27.014 -24.858 1.00 53.81 107 SER A CA 1
ATOM 869 C C . SER A 1 107 ? 1.600 26.990 -25.502 1.00 53.81 107 SER A C 1
ATOM 871 O O . SER A 1 107 ? 2.571 27.547 -24.998 1.00 53.81 107 SER A O 1
ATOM 873 N N . VAL A 1 108 ? 1.715 26.297 -26.636 1.00 51.59 108 VAL A N 1
ATOM 874 C CA . VAL A 1 108 ? 2.916 26.325 -27.480 1.00 51.59 108 VAL A CA 1
ATOM 875 C C . VAL A 1 108 ? 2.786 27.518 -28.422 1.00 51.59 108 VAL A C 1
ATOM 877 O O . VAL A 1 108 ? 1.924 27.528 -29.300 1.00 51.59 108 VAL A O 1
ATOM 880 N N . ILE A 1 109 ? 3.630 28.535 -28.241 1.00 55.06 109 ILE A N 1
ATOM 881 C CA . ILE A 1 109 ? 3.706 29.669 -29.168 1.00 55.06 109 ILE A CA 1
ATOM 882 C C . ILE A 1 109 ? 4.502 29.210 -30.393 1.00 55.06 109 ILE A C 1
ATOM 884 O O . ILE A 1 109 ? 5.696 28.929 -30.300 1.00 55.06 109 ILE A O 1
ATOM 888 N N . LEU A 1 110 ? 3.838 29.116 -31.545 1.00 52.69 110 LEU A N 1
ATOM 889 C CA . LEU A 1 110 ? 4.499 28.829 -32.816 1.00 52.69 110 LEU A CA 1
ATOM 890 C C . LEU A 1 110 ? 5.147 30.111 -33.367 1.00 52.69 110 LEU A C 1
ATOM 892 O O . LEU A 1 110 ? 4.473 31.139 -33.462 1.00 52.69 110 LEU A O 1
ATOM 896 N N . PRO A 1 111 ? 6.434 30.075 -33.756 1.00 51.19 111 PRO A N 1
ATOM 897 C CA . PRO A 1 111 ? 7.102 31.225 -34.349 1.00 51.19 111 PRO A CA 1
ATOM 898 C C . PRO A 1 111 ? 6.492 31.568 -35.712 1.00 51.19 111 PRO A C 1
ATOM 900 O O . PRO A 1 111 ? 6.162 30.673 -36.496 1.00 51.19 111 PRO A O 1
ATOM 903 N N . SER A 1 112 ? 6.390 32.868 -36.015 1.00 55.06 112 SER A N 1
ATOM 904 C CA . SER A 1 112 ? 5.678 33.390 -37.191 1.00 55.06 112 SER A CA 1
ATOM 905 C C . SER A 1 112 ? 6.196 32.902 -38.550 1.00 55.06 112 SER A C 1
ATOM 907 O O . SER A 1 112 ? 5.489 32.970 -39.548 1.00 55.06 112 SER A O 1
ATOM 909 N N . SER A 1 113 ? 7.404 32.349 -38.621 1.00 56.25 113 SER A N 1
ATOM 910 C CA . SER A 1 113 ? 7.919 31.708 -39.837 1.00 56.25 113 SER A CA 1
ATOM 911 C C . SER A 1 113 ? 7.215 30.386 -40.179 1.00 56.25 113 SER A C 1
ATOM 913 O O . SER A 1 113 ? 7.271 29.936 -41.322 1.00 56.25 113 SER A O 1
ATOM 915 N N . SER A 1 114 ? 6.512 29.778 -39.218 1.00 53.19 114 SER A N 1
ATOM 916 C CA . SER A 1 114 ? 5.846 28.474 -39.368 1.00 53.19 114 SER A CA 1
ATOM 917 C C . SER A 1 114 ? 4.482 28.570 -40.065 1.00 53.19 114 SER A C 1
ATOM 919 O O . SER A 1 114 ? 3.936 27.551 -40.490 1.00 53.19 114 SER A O 1
ATOM 921 N N . TYR A 1 115 ? 3.930 29.782 -40.229 1.00 52.53 115 TYR A N 1
ATOM 922 C CA . TYR A 1 115 ? 2.619 30.008 -40.858 1.00 52.53 115 TYR A CA 1
ATOM 923 C C . TYR A 1 115 ? 2.570 29.567 -42.326 1.00 52.53 115 TYR A C 1
ATOM 925 O O . TYR A 1 115 ? 1.518 29.161 -42.814 1.00 52.53 115 TYR A O 1
ATOM 933 N N . HIS A 1 116 ? 3.705 29.598 -43.027 1.00 55.59 116 HIS A N 1
ATOM 934 C CA . HIS A 1 116 ? 3.771 29.214 -44.437 1.00 55.59 116 HIS A CA 1
ATOM 935 C C . HIS A 1 116 ? 3.771 27.695 -44.664 1.00 55.59 116 HIS A C 1
ATOM 937 O O . HIS A 1 116 ? 3.535 27.258 -45.787 1.00 55.59 116 HIS A O 1
ATOM 943 N N . GLN A 1 117 ? 4.017 26.888 -43.624 1.00 56.97 117 GLN A N 1
ATOM 944 C CA . GLN A 1 117 ? 4.110 25.427 -43.745 1.00 56.97 117 GLN A CA 1
ATOM 945 C C . GLN A 1 117 ? 2.783 24.704 -43.472 1.00 56.97 117 GLN A C 1
ATOM 947 O O . GLN A 1 117 ? 2.611 23.572 -43.916 1.00 56.97 117 GLN A O 1
ATOM 952 N N . PHE A 1 118 ? 1.814 25.353 -42.815 1.00 55.78 118 PHE A N 1
ATOM 953 C CA . PHE A 1 118 ? 0.546 24.721 -42.425 1.00 55.78 118 PHE A CA 1
ATOM 954 C C . PHE A 1 118 ? -0.666 25.612 -42.750 1.00 55.78 118 PHE A C 1
ATOM 956 O O . PHE A 1 118 ? -1.303 26.151 -41.846 1.00 55.78 118 PHE A O 1
ATOM 963 N N . PRO A 1 119 ? -1.033 25.759 -44.040 1.00 58.03 119 PRO A N 1
ATOM 964 C CA . PRO A 1 119 ? -2.098 26.668 -44.491 1.00 58.03 119 PRO A CA 1
ATOM 965 C C . PRO A 1 119 ? -3.508 26.318 -43.976 1.00 58.03 119 PRO A C 1
ATOM 967 O O . PRO A 1 119 ? -4.431 27.122 -44.092 1.00 58.03 119 PRO A O 1
ATOM 970 N N . HIS A 1 120 ? -3.690 25.125 -43.407 1.00 57.62 120 HIS A N 1
ATOM 971 C CA . HIS A 1 120 ? -4.945 24.639 -42.822 1.00 57.62 120 HIS A CA 1
ATOM 972 C C . HIS A 1 120 ? -5.030 24.839 -41.300 1.00 57.62 120 HIS A C 1
ATOM 974 O O . HIS A 1 120 ? -6.104 24.679 -40.722 1.00 57.62 120 HIS A O 1
ATOM 980 N N . CYS A 1 121 ? -3.936 25.231 -40.643 1.00 49.12 121 CYS A N 1
ATOM 981 C CA . CYS A 1 121 ? -3.934 25.547 -39.221 1.00 49.12 121 CYS A CA 1
ATOM 982 C C . CYS A 1 121 ? -4.239 27.036 -39.027 1.00 49.12 121 CYS A C 1
ATOM 984 O O . CYS A 1 121 ? -3.352 27.882 -39.127 1.00 49.12 121 CYS A O 1
ATOM 986 N N . LYS A 1 122 ? -5.501 27.374 -38.733 1.00 51.53 122 LYS A N 1
ATOM 987 C CA . LYS A 1 122 ? -5.838 28.702 -38.200 1.00 51.53 122 LYS A CA 1
ATOM 988 C C . LYS A 1 122 ? -5.652 28.686 -36.676 1.00 51.53 122 LYS A C 1
ATOM 990 O O . LYS A 1 122 ? -6.221 27.803 -36.037 1.00 51.53 122 LYS A O 1
ATOM 995 N N . PRO A 1 123 ? -4.886 29.615 -36.075 1.00 52.78 123 PRO A N 1
ATOM 996 C CA . PRO A 1 123 ? -4.718 29.658 -34.624 1.00 52.78 123 PRO A CA 1
ATOM 997 C C . PRO A 1 123 ? -6.060 29.932 -33.939 1.00 52.78 123 PRO A C 1
ATOM 999 O O . PRO A 1 123 ? -6.818 30.793 -34.383 1.00 52.78 123 PRO A O 1
ATOM 1002 N N . TRP A 1 124 ? -6.355 29.218 -32.851 1.00 49.88 124 TRP A N 1
ATOM 1003 C CA . TRP A 1 124 ? -7.642 29.323 -32.147 1.00 49.88 124 TRP A CA 1
ATOM 1004 C C . TRP A 1 124 ? -7.818 30.573 -31.284 1.00 49.88 124 TRP A C 1
ATOM 1006 O O . TRP A 1 124 ? -8.871 30.740 -30.673 1.00 49.88 124 TRP A O 1
ATOM 1016 N N . TYR A 1 125 ? -6.841 31.473 -31.236 1.00 52.72 125 TYR A N 1
ATOM 1017 C CA . TYR A 1 125 ? -6.978 32.704 -30.473 1.00 52.72 125 TYR A CA 1
ATOM 1018 C C . TYR A 1 125 ? -6.003 33.765 -30.985 1.00 52.72 125 TYR A C 1
ATOM 1020 O O . TYR A 1 125 ? -4.797 33.530 -31.048 1.00 52.72 125 TYR A O 1
ATOM 1028 N N . TRP A 1 126 ? -6.532 34.926 -31.373 1.00 45.34 126 TRP A N 1
ATOM 1029 C CA . TRP A 1 126 ? -5.738 36.114 -31.672 1.00 45.34 126 TRP A CA 1
ATOM 1030 C C . TRP A 1 126 ? -5.653 36.954 -30.398 1.00 45.34 126 TRP A C 1
ATOM 1032 O O . TRP A 1 126 ? -6.574 37.708 -30.096 1.00 45.34 126 TRP A O 1
ATOM 1042 N N . SER A 1 127 ? -4.542 36.862 -29.671 1.00 48.72 127 SER A N 1
ATOM 1043 C CA . SER A 1 127 ? -4.132 37.979 -28.816 1.00 48.72 127 SER A CA 1
ATOM 1044 C C . SER A 1 127 ? -3.372 38.967 -29.691 1.00 48.72 127 SER A C 1
ATOM 1046 O O . SER A 1 127 ? -2.447 38.571 -30.406 1.00 48.72 127 SER A O 1
ATOM 1048 N N . LYS A 1 128 ? -3.749 40.249 -29.663 1.00 46.88 128 LYS A N 1
ATOM 1049 C CA . LYS A 1 128 ? -2.940 41.304 -30.283 1.00 46.88 128 LYS A CA 1
ATOM 1050 C C . LYS A 1 128 ? -1.596 41.338 -29.557 1.00 46.88 128 LYS A C 1
ATOM 1052 O O . LYS A 1 128 ? -1.552 41.611 -28.362 1.00 46.88 128 LYS A O 1
ATOM 1057 N N . ALA A 1 129 ? -0.512 41.029 -30.265 1.00 48.81 129 ALA A N 1
ATOM 1058 C CA . ALA A 1 129 ? 0.835 40.997 -29.691 1.00 48.81 129 ALA A CA 1
ATOM 1059 C C . ALA A 1 129 ? 1.210 42.330 -29.013 1.00 48.81 129 ALA A C 1
ATOM 1061 O O . ALA A 1 129 ? 1.886 42.320 -27.987 1.00 48.81 129 ALA A O 1
ATOM 1062 N N . ASP A 1 130 ? 0.682 43.446 -29.524 1.00 51.66 130 ASP A N 1
ATOM 1063 C CA . ASP A 1 130 ? 0.883 44.793 -28.982 1.00 51.66 130 ASP A CA 1
ATOM 1064 C C . ASP A 1 130 ? 0.348 44.952 -27.545 1.00 51.66 130 ASP A C 1
ATOM 1066 O O . ASP A 1 130 ? 0.935 45.682 -26.753 1.00 51.66 130 ASP A O 1
ATOM 1070 N N . GLU A 1 131 ? -0.715 44.233 -27.162 1.00 52.25 131 GLU A N 1
ATOM 1071 C CA . GLU A 1 131 ? -1.227 44.228 -25.779 1.00 52.25 131 GLU A CA 1
ATOM 1072 C C . GLU A 1 131 ? -0.358 43.379 -24.842 1.00 52.25 131 GLU A C 1
ATOM 1074 O O . GLU A 1 131 ? -0.203 43.704 -23.666 1.00 52.25 131 GLU A O 1
ATOM 1079 N N . VAL A 1 132 ? 0.225 42.292 -25.356 1.00 51.06 132 VAL A N 1
ATOM 1080 C CA . VAL A 1 132 ? 1.013 41.338 -24.559 1.00 51.06 132 VAL A CA 1
ATOM 1081 C C . VAL A 1 132 ? 2.429 41.861 -24.308 1.00 51.06 132 VAL A C 1
ATOM 1083 O O . VAL A 1 132 ? 2.961 41.685 -23.213 1.00 51.06 132 VAL A O 1
ATOM 1086 N N . LEU A 1 133 ? 3.033 42.542 -25.287 1.00 49.41 133 LEU A N 1
ATOM 1087 C CA . LEU A 1 133 ? 4.385 43.093 -25.155 1.00 49.41 133 LEU A CA 1
ATOM 1088 C C . LEU A 1 133 ? 4.415 44.432 -24.401 1.00 49.41 133 LEU A C 1
ATOM 1090 O O . LEU A 1 133 ? 5.370 44.676 -23.667 1.00 49.41 133 LEU A O 1
ATOM 1094 N N . ALA A 1 134 ? 3.354 45.247 -24.463 1.00 50.16 134 ALA A N 1
ATOM 1095 C CA . ALA A 1 134 ? 3.281 46.500 -23.700 1.00 50.16 134 ALA A CA 1
ATOM 1096 C C . ALA A 1 134 ? 3.299 46.281 -22.171 1.00 50.16 134 ALA A C 1
ATOM 1098 O O . ALA A 1 134 ? 3.778 47.131 -21.421 1.00 50.16 134 ALA A O 1
ATOM 1099 N N . SER A 1 135 ? 2.829 45.123 -21.688 1.00 49.38 135 SER A N 1
ATOM 1100 C CA . SER A 1 135 ? 2.854 44.797 -20.255 1.00 49.38 135 SER A CA 1
ATOM 1101 C C . SER A 1 135 ? 4.234 44.355 -19.749 1.00 49.38 135 SER A C 1
ATOM 1103 O O . SER A 1 135 ? 4.441 44.335 -18.533 1.00 49.38 135 SER A O 1
ATOM 1105 N N . ALA A 1 136 ? 5.163 43.986 -20.637 1.00 50.34 136 ALA A N 1
ATOM 1106 C CA . ALA A 1 136 ? 6.513 43.583 -20.245 1.00 50.34 136 ALA A CA 1
ATOM 1107 C C . ALA A 1 136 ? 7.426 44.794 -19.989 1.00 50.34 136 ALA A C 1
ATOM 1109 O O . ALA A 1 136 ? 8.314 44.718 -19.144 1.00 50.34 136 ALA A O 1
ATOM 1110 N N . GLU A 1 137 ? 7.174 45.927 -20.652 1.00 50.41 137 GLU A N 1
ATOM 1111 C CA . GLU A 1 137 ? 7.978 47.148 -20.490 1.00 50.41 137 GLU A CA 1
ATOM 1112 C C . GLU A 1 137 ? 7.558 47.992 -19.272 1.00 50.41 137 GLU A C 1
ATOM 1114 O O . GLU A 1 137 ? 8.352 48.772 -18.752 1.00 50.41 137 GLU A O 1
ATOM 1119 N N . ALA A 1 138 ? 6.335 47.817 -18.760 1.00 51.62 138 ALA A N 1
ATOM 1120 C CA . ALA A 1 138 ? 5.775 48.692 -17.726 1.00 51.62 138 ALA A CA 1
ATOM 1121 C C . ALA A 1 138 ? 6.124 48.316 -16.269 1.00 51.62 138 ALA A C 1
ATOM 1123 O O . ALA A 1 138 ? 5.800 49.080 -15.363 1.00 51.62 138 ALA A O 1
ATOM 1124 N N . ASN A 1 139 ? 6.765 47.169 -16.010 1.00 47.94 139 ASN A N 1
ATOM 1125 C CA . ASN A 1 139 ? 7.015 46.693 -14.638 1.00 47.94 139 ASN A CA 1
ATOM 1126 C C . ASN A 1 139 ? 8.486 46.444 -14.285 1.00 47.94 139 ASN A C 1
ATOM 1128 O O . ASN A 1 139 ? 8.779 45.859 -13.238 1.00 47.94 139 ASN A O 1
ATOM 1132 N N . ASP A 1 140 ? 9.422 46.935 -15.095 1.00 45.88 140 ASP A N 1
ATOM 1133 C CA . ASP A 1 140 ? 10.842 46.824 -14.782 1.00 45.88 140 ASP A CA 1
ATOM 1134 C C . ASP A 1 140 ? 11.355 48.033 -13.980 1.00 45.88 140 ASP A C 1
ATOM 1136 O O . ASP A 1 140 ? 12.076 48.897 -14.471 1.00 45.88 140 ASP A O 1
ATOM 1140 N N . TRP A 1 141 ? 11.026 48.088 -12.685 1.00 48.16 141 TRP A N 1
ATOM 1141 C CA . TRP A 1 141 ? 11.661 49.037 -11.755 1.00 48.16 141 TRP A CA 1
ATOM 1142 C C . TRP A 1 141 ? 13.162 48.748 -11.535 1.00 48.16 141 TRP A C 1
ATOM 1144 O O . TRP A 1 141 ? 13.836 49.504 -10.836 1.00 48.16 141 TRP A O 1
ATOM 1154 N N . ARG A 1 142 ? 13.708 47.672 -12.126 1.00 43.31 142 ARG A N 1
ATOM 1155 C CA . ARG A 1 142 ? 15.141 47.339 -12.098 1.00 43.31 142 ARG A CA 1
ATOM 1156 C C . ARG A 1 142 ? 15.937 47.925 -13.259 1.00 43.31 142 ARG A C 1
ATOM 1158 O O . ARG A 1 142 ? 17.152 47.743 -13.291 1.00 43.31 142 ARG A O 1
ATOM 1165 N N . SER A 1 143 ? 15.314 48.704 -14.140 1.00 41.66 143 SER A N 1
ATOM 1166 C CA . SER A 1 143 ? 16.022 49.473 -15.164 1.00 41.66 143 SER A CA 1
ATOM 1167 C C . SER A 1 143 ? 16.714 50.718 -14.580 1.00 41.66 143 SER A C 1
ATOM 1169 O O . SER A 1 143 ? 16.501 51.852 -15.000 1.00 41.66 143 SER A O 1
ATOM 1171 N N . LEU A 1 144 ? 17.602 50.504 -13.607 1.00 45.94 144 LEU A N 1
ATOM 1172 C CA . LEU A 1 144 ? 18.709 51.407 -13.333 1.00 45.94 144 LEU A CA 1
ATOM 1173 C C . LEU A 1 144 ? 20.009 50.605 -13.395 1.00 45.94 144 LEU A C 1
ATOM 1175 O O . LEU A 1 144 ? 20.289 49.760 -12.552 1.00 45.94 144 LEU A O 1
ATOM 1179 N N . ASN A 1 145 ? 20.809 50.962 -14.398 1.00 44.62 145 ASN A N 1
ATOM 1180 C CA . ASN A 1 145 ? 22.208 50.599 -14.600 1.00 44.62 145 ASN A CA 1
ATOM 1181 C C . ASN A 1 145 ? 22.508 49.200 -15.132 1.00 44.62 145 ASN A C 1
ATOM 1183 O O . ASN A 1 145 ? 23.233 48.466 -14.483 1.00 44.62 145 ASN A O 1
ATOM 1187 N N . HIS A 1 146 ? 22.164 48.929 -16.392 1.00 37.62 146 HIS A N 1
ATOM 1188 C CA . HIS A 1 146 ? 23.127 48.290 -17.298 1.00 37.62 146 HIS A CA 1
ATOM 1189 C C . HIS A 1 146 ? 23.004 48.884 -18.705 1.00 37.62 146 HIS A C 1
ATOM 1191 O O . HIS A 1 146 ? 22.321 48.368 -19.582 1.00 37.62 146 HIS A O 1
ATOM 1197 N N . ARG A 1 147 ? 23.708 50.005 -18.918 1.00 39.31 147 ARG A N 1
ATOM 1198 C CA . ARG A 1 147 ? 24.107 50.435 -20.260 1.00 39.31 147 ARG A CA 1
ATOM 1199 C C . ARG A 1 147 ? 25.091 49.401 -20.805 1.00 39.31 147 ARG A C 1
ATOM 1201 O O . ARG A 1 147 ? 26.235 49.374 -20.363 1.00 39.31 147 ARG A O 1
ATOM 1208 N N . TYR A 1 148 ? 24.667 48.608 -21.780 1.00 35.06 148 TYR A N 1
ATOM 1209 C CA . TYR A 1 148 ? 25.582 48.049 -22.769 1.00 35.06 148 TYR A CA 1
ATOM 1210 C C . TYR A 1 148 ? 25.414 48.836 -24.063 1.00 35.06 148 TYR A C 1
ATOM 1212 O O . TYR A 1 148 ? 24.420 48.720 -24.772 1.00 35.06 148 TYR A O 1
ATOM 1220 N N . THR A 1 149 ? 26.398 49.683 -24.336 1.00 42.78 149 THR A N 1
ATOM 1221 C CA . THR A 1 149 ? 26.691 50.191 -25.673 1.00 42.78 149 THR A CA 1
ATOM 1222 C C . THR A 1 149 ? 27.372 49.096 -26.490 1.00 42.78 149 THR A C 1
ATOM 1224 O O . THR A 1 149 ? 28.349 48.528 -26.015 1.00 42.78 149 THR A O 1
ATOM 1227 N N . ASN A 1 150 ? 26.893 48.869 -27.711 1.00 32.88 150 ASN A N 1
ATOM 1228 C CA . ASN A 1 150 ? 27.637 48.446 -28.910 1.00 32.88 150 ASN A CA 1
ATOM 1229 C C . ASN A 1 150 ? 26.739 48.891 -30.082 1.00 32.88 150 ASN A C 1
ATOM 1231 O O . ASN A 1 150 ? 25.591 48.471 -30.149 1.00 32.88 150 ASN A O 1
ATOM 1235 N N . ILE A 1 151 ? 27.054 49.940 -30.849 1.00 44.53 151 ILE A N 1
ATOM 1236 C CA . ILE A 1 151 ? 28.097 50.020 -31.886 1.00 44.53 151 ILE A CA 1
ATOM 1237 C C . ILE A 1 151 ? 28.063 48.771 -32.772 1.00 44.53 151 ILE A C 1
ATOM 1239 O O . ILE A 1 151 ? 28.682 47.777 -32.424 1.00 44.53 151 ILE A O 1
ATOM 1243 N N . TYR A 1 152 ? 27.260 48.819 -33.840 1.00 40.97 152 TYR A N 1
ATOM 1244 C CA . TYR A 1 152 ? 27.597 48.561 -35.252 1.00 40.97 152 TYR A CA 1
ATOM 1245 C C . TYR A 1 152 ? 26.296 48.644 -36.074 1.00 40.97 152 TYR A C 1
ATOM 1247 O O . TYR A 1 152 ? 25.349 47.918 -35.777 1.00 40.97 152 TYR A O 1
ATOM 1255 N N . GLY A 1 153 ? 26.276 49.508 -37.099 1.00 36.00 153 GLY A N 1
ATOM 1256 C CA . GLY A 1 153 ? 25.187 49.663 -38.076 1.00 36.00 153 GLY A CA 1
ATOM 1257 C C . GLY A 1 153 ? 24.675 51.087 -38.181 1.00 36.00 153 GLY A C 1
ATOM 1258 O O . GLY A 1 153 ? 23.544 51.313 -37.707 1.00 36.00 153 GLY A O 1
#

pLDDT: mean 72.66, std 20.99, range [32.88, 97.31]

Radius of gyration: 28.78 Å; chains: 1; bounding box: 48×83×64 Å

Organism: Vanilla planifolia (NCBI:txid51239)

Foldseek 3Di:
DADPWDKDKDQFQDDPRDDPDDDPVQSNQKIWIWIDHPVRNVTDGAKMARLLVLDIDGDPVDDPVVRSVVSVVVQVVVCVVVVHNSNCPPPPPPPPPPDPPPDPVDDDDDPPVCCVVCVPDDDPDDDPVVVVVVVVVPPPPVPDDDDDDDDDD

InterPro domains:
  IPR009836 GRDP1/2 domain [PTHR34365] (6-139)
  IPR057518 GRPD, C-terminal domain [PF25335] (4-58)

Secondary structure (DSSP, 8-state):
-PPP-EEEEEES--GGG--SS--HHHHTTEEEEEEE-SS-TT-EEEEEEETTTTEEEE-TTS-HHHHHHHHHHHHHHHHHHHTS-TTS-S-------SSTTS--TT-----GGGGGT-TT---S----HHHHHHHHHTT-TT-SS--------